Protein AF-A0A7J7K5E9-F1 (afdb_monomer_lite)

Organism: Bugula neritina (NCBI:txid10212)

Foldseek 3Di:
DPPDPDDAAADDPDDPVQKDDDDPPDPQWHQDPVGTIHGNVVVVVVVVVVVVVVVVPDPPPPPPPDDQLQAAPQPRDGAPDWDADPPPRDTHHPVCPDVVVDD

Sequence (103 aa):
MPPKRSRIRYGHGIPIDFMVPALSDAPGAVLTKYGYAVVKKDAEAYVEAAERKSKQAKVELPEIEVPTNFICPICDEVMTDAVKTSCCATHFCDSCKLSSLGF

Secondary structure (DSSP, 8-state):
-------PPB--SS-GGGEEE--TTSTT-EEETTEEEEEHHHHHHHHHHHHHHHHHTT---------GGGB-TTTSSB-SSEEE-TTT--EEEGGGHHHHS--

InterPro domains:
  IPR013083 Zinc finger, RING/FYVE/PHD-type [G3DSA:3.30.40.10] (44-102)

Radius of gyration: 30.26 Å; chains: 1; bounding box: 56×30×76 Å

pLDDT: mean 77.72, std 11.85, range [39.5, 91.44]

Structure (mmCIF, N/CA/C/O backbone):
data_AF-A0A7J7K5E9-F1
#
_entry.id   AF-A0A7J7K5E9-F1
#
loop_
_atom_site.group_PDB
_atom_site.id
_atom_site.type_symbol
_atom_site.label_atom_id
_atom_site.label_alt_id
_atom_site.label_comp_id
_atom_site.label_asym_id
_atom_site.label_entity_id
_atom_site.label_seq_id
_atom_site.pdbx_PDB_ins_code
_atom_site.Cartn_x
_atom_site.Cartn_y
_atom_site.Cartn_z
_atom_site.occupancy
_atom_site.B_iso_or_equiv
_atom_site.auth_seq_id
_atom_site.auth_comp_id
_atom_site.auth_asym_id
_atom_site.auth_atom_id
_atom_site.pdbx_PDB_model_num
ATOM 1 N N . MET A 1 1 ? -1.958 22.441 -11.044 1.00 41.69 1 MET A N 1
ATOM 2 C CA . MET A 1 1 ? -0.607 21.928 -10.724 1.00 41.69 1 MET A CA 1
ATOM 3 C C . MET A 1 1 ? 0.114 21.688 -12.047 1.00 41.69 1 MET A C 1
ATOM 5 O O . MET A 1 1 ? -0.376 20.858 -12.803 1.00 41.69 1 MET A O 1
ATOM 9 N N . PRO A 1 2 ? 1.174 22.429 -12.413 1.00 39.50 2 PRO A N 1
ATOM 10 C CA . PRO A 1 2 ? 1.902 22.130 -13.644 1.00 39.50 2 PRO A CA 1
ATOM 11 C C . PRO A 1 2 ? 2.652 20.792 -13.487 1.00 39.50 2 PRO A C 1
ATOM 13 O O . PRO A 1 2 ? 3.135 20.505 -12.386 1.00 39.50 2 PRO A O 1
ATOM 16 N N . PRO A 1 3 ? 2.744 19.952 -14.535 1.00 48.84 3 PRO A N 1
ATOM 17 C CA . PRO A 1 3 ? 3.468 18.688 -14.455 1.00 48.84 3 PRO A CA 1
ATOM 18 C C . PRO A 1 3 ? 4.940 18.966 -14.123 1.00 48.84 3 PRO A C 1
ATOM 20 O O . PRO A 1 3 ? 5.578 19.826 -14.737 1.00 48.84 3 PRO A O 1
ATOM 23 N N . LYS A 1 4 ? 5.485 18.268 -13.116 1.00 55.19 4 LYS A N 1
ATOM 24 C CA . LYS A 1 4 ? 6.914 18.339 -12.773 1.00 55.19 4 LYS A CA 1
ATOM 25 C C . LYS A 1 4 ? 7.704 17.964 -14.027 1.00 55.19 4 LYS A C 1
ATOM 27 O O . LYS A 1 4 ? 7.637 16.814 -14.445 1.00 55.19 4 LYS A O 1
ATOM 32 N N . ARG A 1 5 ? 8.452 18.911 -14.610 1.00 54.72 5 ARG A N 1
ATOM 33 C CA . ARG A 1 5 ? 9.423 18.627 -15.680 1.00 54.72 5 ARG A CA 1
ATOM 34 C C . ARG A 1 5 ? 10.376 17.544 -15.171 1.00 54.72 5 ARG A C 1
ATOM 36 O O . ARG A 1 5 ? 11.229 17.818 -14.326 1.00 54.72 5 ARG A O 1
ATOM 43 N N . SER A 1 6 ? 10.181 16.310 -15.621 1.00 62.69 6 SER A N 1
ATOM 44 C CA . SER A 1 6 ? 11.038 15.190 -15.267 1.00 62.69 6 SER A CA 1
ATOM 45 C C . SER A 1 6 ? 12.409 15.431 -15.895 1.00 62.69 6 SER A C 1
ATOM 47 O O . SER A 1 6 ? 12.544 15.727 -17.082 1.00 62.69 6 SER A O 1
ATOM 49 N N . ARG A 1 7 ? 13.454 15.383 -15.067 1.00 73.94 7 ARG A N 1
ATOM 50 C CA . ARG A 1 7 ? 14.840 15.461 -15.531 1.00 73.94 7 ARG A CA 1
ATOM 51 C C . ARG A 1 7 ? 15.078 14.220 -16.404 1.00 73.94 7 ARG A C 1
ATOM 53 O O . ARG A 1 7 ? 15.023 13.109 -15.880 1.00 73.94 7 ARG A O 1
ATOM 60 N N . ILE A 1 8 ? 15.271 14.401 -17.714 1.00 78.94 8 ILE A N 1
ATOM 61 C CA . ILE A 1 8 ? 15.471 13.292 -18.663 1.00 78.94 8 ILE A CA 1
ATOM 62 C C . ILE A 1 8 ? 16.680 12.475 -18.201 1.00 78.94 8 ILE A C 1
ATOM 64 O O . ILE A 1 8 ? 17.763 13.025 -17.994 1.00 78.94 8 ILE A O 1
ATOM 68 N N . ARG A 1 9 ? 16.485 11.168 -18.008 1.00 81.38 9 ARG A N 1
ATOM 69 C CA . ARG A 1 9 ? 17.550 10.232 -17.633 1.00 81.38 9 ARG A CA 1
ATOM 70 C C . ARG A 1 9 ? 18.011 9.473 -18.868 1.00 81.38 9 ARG A C 1
ATOM 72 O O . ARG A 1 9 ? 17.171 9.011 -19.628 1.00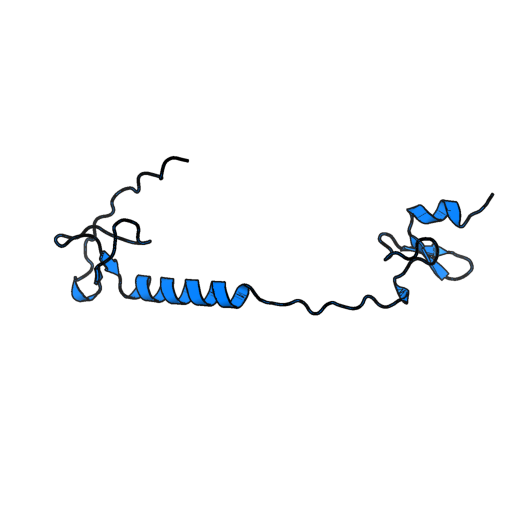 81.38 9 ARG A O 1
ATOM 79 N N . TYR A 1 10 ? 19.319 9.344 -19.056 1.00 84.50 10 TYR A N 1
ATOM 80 C CA . TYR A 1 10 ? 19.914 8.617 -20.178 1.00 84.50 10 TYR A CA 1
ATOM 81 C C . TYR A 1 10 ? 20.342 7.219 -19.728 1.00 84.50 10 TYR A C 1
ATOM 83 O O . TYR A 1 10 ? 20.938 7.064 -18.660 1.00 84.50 10 TYR A O 1
ATOM 91 N N . GLY A 1 11 ? 20.025 6.200 -20.526 1.00 80.00 11 GLY A N 1
ATOM 92 C CA . GLY A 1 11 ? 20.436 4.824 -20.259 1.00 80.00 11 GLY A CA 1
ATOM 93 C C . GLY A 1 11 ? 21.881 4.590 -20.698 1.00 80.00 11 GLY A C 1
ATOM 94 O O . GLY A 1 11 ? 22.152 4.515 -21.893 1.00 80.00 11 GLY A O 1
ATOM 95 N N . HIS A 1 12 ? 22.806 4.450 -19.748 1.00 79.00 12 HIS A N 1
ATOM 96 C CA . HIS A 1 12 ? 24.200 4.080 -20.015 1.00 79.00 12 HIS A CA 1
ATOM 97 C C . HIS A 1 12 ? 24.520 2.727 -19.364 1.00 79.00 12 HIS A C 1
ATOM 99 O O . HIS A 1 12 ? 24.123 2.475 -18.231 1.00 79.00 12 HIS A O 1
ATOM 105 N N . GLY A 1 13 ? 25.236 1.851 -20.076 1.00 82.06 13 GLY A N 1
ATOM 106 C CA . GLY A 1 13 ? 25.792 0.604 -19.526 1.00 82.06 13 GLY A CA 1
ATOM 107 C C . GLY A 1 13 ? 24.849 -0.604 -19.437 1.00 82.06 13 GLY A C 1
ATOM 108 O O . GLY A 1 13 ? 25.330 -1.715 -19.241 1.00 82.06 13 GLY A O 1
ATOM 109 N N . ILE A 1 14 ? 23.537 -0.434 -19.624 1.00 84.75 14 ILE A N 1
ATOM 110 C CA . ILE A 1 14 ? 22.576 -1.549 -19.658 1.00 84.75 14 ILE A CA 1
ATOM 111 C C . ILE A 1 14 ? 22.388 -2.000 -21.118 1.00 84.75 14 ILE A C 1
ATOM 113 O O . ILE A 1 14 ? 22.038 -1.162 -21.956 1.00 84.75 14 ILE A O 1
ATOM 117 N N . PRO A 1 15 ? 22.606 -3.286 -21.457 1.00 88.69 15 PRO A N 1
ATOM 118 C CA . PRO A 1 15 ? 22.400 -3.773 -22.817 1.00 88.69 15 PRO A CA 1
ATOM 119 C C . PRO A 1 15 ? 20.933 -3.670 -23.248 1.00 88.69 15 PRO A C 1
ATOM 121 O O . PRO A 1 15 ? 20.016 -3.822 -22.439 1.00 88.69 15 PRO A O 1
ATOM 124 N N . ILE A 1 16 ? 20.719 -3.453 -24.546 1.00 84.50 16 ILE A N 1
ATOM 125 C CA . ILE A 1 16 ? 19.391 -3.208 -25.131 1.00 84.50 16 ILE A CA 1
ATOM 126 C C . ILE A 1 16 ? 18.455 -4.406 -24.923 1.00 84.50 16 ILE A C 1
ATOM 128 O O . ILE A 1 16 ? 17.268 -4.213 -24.681 1.00 84.50 16 ILE A O 1
ATOM 132 N N . ASP A 1 17 ? 18.986 -5.630 -24.920 1.00 88.44 17 ASP A N 1
ATOM 133 C CA . ASP A 1 17 ? 18.198 -6.854 -24.725 1.00 88.44 17 ASP A CA 1
ATOM 134 C C . ASP A 1 17 ? 17.515 -6.924 -23.352 1.00 88.44 17 ASP A C 1
ATOM 136 O O . ASP A 1 17 ? 16.535 -7.652 -23.180 1.00 88.44 17 ASP A O 1
ATOM 140 N N . PHE A 1 18 ? 17.994 -6.156 -22.370 1.00 89.50 18 PHE A N 1
ATOM 141 C CA . PHE A 1 18 ? 17.390 -6.052 -21.040 1.00 89.50 18 PHE A CA 1
ATOM 142 C C . PHE A 1 18 ? 16.384 -4.902 -20.923 1.00 89.50 18 PHE A C 1
ATOM 144 O O . PHE A 1 18 ? 15.863 -4.664 -19.833 1.00 89.50 18 PHE A O 1
ATOM 151 N N . MET A 1 19 ? 16.097 -4.193 -22.015 1.00 89.69 19 MET A N 1
ATOM 152 C CA . MET A 1 19 ? 15.173 -3.064 -22.044 1.00 89.69 19 MET A CA 1
ATOM 153 C C . MET A 1 19 ? 13.879 -3.392 -22.795 1.00 89.69 19 MET A C 1
ATOM 155 O O . MET A 1 19 ? 13.830 -4.278 -23.648 1.00 89.69 19 MET A O 1
ATOM 159 N N . VAL A 1 20 ? 12.822 -2.656 -22.460 1.00 91.00 20 VAL A N 1
ATOM 160 C CA . VAL A 1 20 ? 11.498 -2.711 -23.090 1.00 91.00 20 VAL A CA 1
ATOM 161 C C . VAL A 1 20 ? 11.104 -1.293 -23.501 1.00 91.00 20 VAL A C 1
ATOM 163 O O . VAL A 1 20 ? 11.269 -0.378 -22.689 1.00 91.00 20 VAL A O 1
ATOM 166 N N . PRO A 1 21 ? 10.596 -1.075 -24.726 1.00 90.62 21 PRO A N 1
ATOM 167 C CA . PRO A 1 21 ? 10.117 0.238 -25.147 1.00 90.62 21 PRO A CA 1
ATOM 168 C C . PRO A 1 21 ? 8.973 0.719 -24.246 1.00 90.62 21 PRO A C 1
ATOM 170 O O . PRO A 1 21 ? 8.078 -0.050 -23.898 1.00 90.62 21 PRO A O 1
ATOM 173 N N . ALA A 1 22 ? 9.005 1.996 -23.873 1.00 89.38 22 ALA A N 1
ATOM 174 C CA . ALA A 1 22 ? 8.035 2.610 -22.972 1.00 89.38 22 ALA A CA 1
ATOM 175 C C . ALA A 1 22 ? 7.732 4.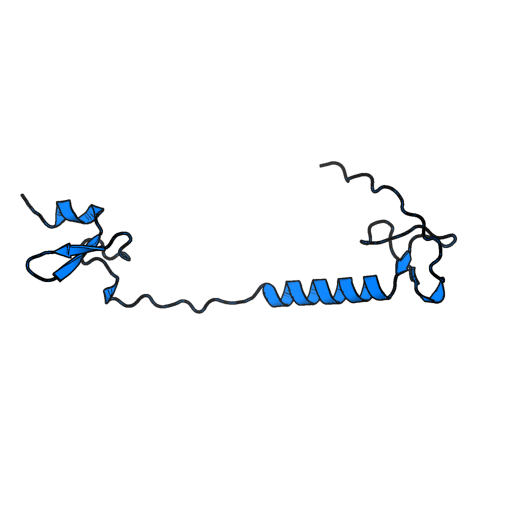059 -23.383 1.00 89.38 22 ALA A C 1
ATOM 177 O O . ALA A 1 22 ? 8.443 4.652 -24.191 1.00 89.38 22 ALA A O 1
ATOM 178 N N . LEU A 1 23 ? 6.675 4.646 -22.815 1.00 88.50 23 LEU A N 1
ATOM 179 C CA . LEU A 1 23 ? 6.396 6.076 -22.975 1.00 88.50 23 LEU A CA 1
ATOM 180 C C . LEU A 1 23 ? 7.326 6.929 -22.099 1.00 88.50 23 LEU A C 1
ATOM 182 O O . LEU A 1 23 ? 7.855 6.456 -21.094 1.00 88.50 23 LEU A O 1
ATOM 186 N N . SER A 1 24 ? 7.469 8.213 -22.443 1.00 85.44 24 SER A N 1
ATOM 187 C CA . SER A 1 24 ? 8.232 9.199 -21.656 1.00 85.44 24 SER A CA 1
ATOM 188 C C . SER A 1 24 ? 7.746 9.337 -20.214 1.00 85.44 24 SER A C 1
ATOM 190 O O . SER A 1 24 ? 8.526 9.671 -19.324 1.00 85.44 24 SER A O 1
ATOM 192 N N . ASP A 1 25 ? 6.458 9.072 -19.999 1.00 85.06 25 ASP A N 1
ATOM 193 C CA . ASP A 1 25 ? 5.781 9.255 -18.717 1.00 85.06 25 ASP A CA 1
ATOM 194 C C . ASP A 1 25 ? 5.789 7.976 -17.870 1.00 85.06 25 ASP A C 1
ATOM 196 O O . ASP A 1 25 ? 5.344 7.987 -16.721 1.00 85.06 25 ASP A O 1
ATOM 200 N N . ALA A 1 26 ? 6.303 6.867 -18.416 1.00 84.81 26 ALA A N 1
ATOM 201 C CA . ALA A 1 26 ? 6.402 5.620 -17.679 1.00 84.81 26 ALA A CA 1
ATOM 202 C C . ALA A 1 26 ? 7.424 5.754 -16.532 1.00 84.81 26 ALA A C 1
ATOM 204 O O . ALA A 1 26 ? 8.513 6.318 -16.709 1.00 84.81 26 ALA A O 1
ATOM 205 N N . PRO A 1 27 ? 7.107 5.234 -15.335 1.00 82.56 27 PRO A N 1
ATOM 206 C CA . PRO A 1 27 ? 8.021 5.292 -14.208 1.00 82.56 27 PRO A CA 1
ATOM 207 C C . PRO A 1 27 ? 9.291 4.496 -14.532 1.00 82.56 27 PRO A C 1
ATOM 209 O O . PRO A 1 27 ? 9.234 3.367 -15.007 1.00 82.56 27 PRO A O 1
ATOM 212 N N . GLY A 1 28 ? 10.451 5.116 -14.312 1.00 84.75 28 GLY A N 1
ATOM 213 C CA . GLY A 1 28 ? 11.740 4.498 -14.634 1.00 84.75 28 GLY A CA 1
ATOM 214 C C . GLY A 1 28 ? 12.153 4.598 -16.106 1.00 84.75 28 GLY A C 1
ATOM 215 O O . GLY A 1 28 ? 13.210 4.074 -16.449 1.00 84.75 28 GLY A O 1
ATOM 216 N N . ALA A 1 29 ? 11.390 5.295 -16.959 1.00 89.88 29 ALA A N 1
ATOM 217 C CA . ALA A 1 29 ? 11.763 5.491 -18.355 1.00 89.88 29 ALA A CA 1
ATOM 218 C C . ALA A 1 29 ? 13.091 6.249 -18.482 1.00 89.88 29 ALA A C 1
ATOM 220 O O . ALA A 1 29 ? 13.293 7.325 -17.905 1.00 89.88 29 ALA A O 1
ATOM 221 N N . VAL A 1 30 ? 13.996 5.678 -19.270 1.00 89.81 30 VAL A N 1
ATOM 222 C CA . VAL A 1 30 ? 15.267 6.281 -19.661 1.00 89.81 30 VAL A CA 1
ATOM 223 C C . VAL A 1 30 ? 15.309 6.468 -21.172 1.00 89.81 30 VAL A C 1
ATOM 225 O O . VAL A 1 30 ? 14.783 5.659 -21.933 1.00 89.81 30 VAL A O 1
ATOM 228 N N . LEU A 1 31 ? 15.937 7.551 -21.617 1.00 89.00 31 LEU A N 1
ATOM 229 C CA . LEU A 1 31 ? 16.170 7.825 -23.024 1.00 89.00 31 LEU A CA 1
ATOM 230 C C . LEU A 1 31 ? 17.332 6.962 -23.526 1.00 89.00 31 LEU A C 1
ATOM 232 O O . LEU A 1 31 ? 18.431 6.969 -22.964 1.00 89.00 31 LEU A O 1
ATOM 236 N N . THR A 1 32 ? 17.084 6.250 -24.615 1.00 87.25 32 THR A N 1
ATOM 237 C CA . THR A 1 32 ? 18.071 5.506 -25.396 1.00 87.25 32 THR A CA 1
ATOM 238 C C . THR A 1 32 ? 18.092 6.028 -26.831 1.00 87.25 32 THR A C 1
ATOM 240 O O . THR A 1 32 ? 17.222 6.799 -27.236 1.00 87.25 32 THR A O 1
ATOM 243 N N . LYS A 1 33 ? 19.057 5.576 -27.641 1.00 85.81 33 LYS A N 1
ATOM 244 C CA . LYS A 1 33 ? 19.144 5.930 -29.072 1.00 85.81 33 LYS A CA 1
ATOM 245 C C . LYS A 1 33 ? 17.891 5.587 -29.894 1.00 85.81 33 LYS A C 1
ATOM 247 O O . LYS A 1 33 ? 17.727 6.130 -30.978 1.00 85.81 33 LYS A O 1
ATOM 252 N N . TYR A 1 34 ? 17.030 4.697 -29.396 1.00 85.12 34 TYR A N 1
ATOM 253 C CA . TYR A 1 34 ? 15.807 4.256 -30.073 1.00 85.12 34 TYR A CA 1
ATOM 254 C C . TYR A 1 34 ? 14.527 4.848 -29.466 1.00 85.12 34 TYR A C 1
ATOM 256 O O . TYR A 1 34 ? 13.435 4.521 -29.919 1.00 85.12 34 TYR A O 1
ATOM 264 N N . GLY A 1 35 ? 14.646 5.709 -28.450 1.00 88.62 35 GLY A N 1
ATOM 265 C CA . GLY A 1 35 ? 13.515 6.289 -27.728 1.00 88.62 35 GLY A CA 1
ATOM 266 C C . GLY A 1 35 ? 13.531 5.963 -26.236 1.00 88.62 35 GLY A C 1
ATOM 267 O O . GLY A 1 35 ? 14.568 5.607 -25.670 1.00 88.62 35 GLY A O 1
ATOM 268 N N . TYR A 1 36 ? 12.382 6.118 -25.581 1.00 90.94 36 TYR A N 1
ATOM 269 C CA . TYR A 1 36 ? 12.231 5.829 -24.157 1.00 90.94 36 TYR A CA 1
ATOM 270 C C . TYR A 1 36 ? 12.077 4.326 -23.916 1.00 90.94 36 TYR A C 1
ATOM 272 O O . TYR A 1 36 ? 11.328 3.640 -24.610 1.00 90.94 36 TYR A O 1
ATOM 280 N N . ALA A 1 37 ? 12.795 3.817 -22.921 1.00 90.88 37 ALA A N 1
ATOM 281 C CA . ALA A 1 37 ? 12.751 2.416 -22.539 1.00 90.88 37 ALA A CA 1
ATOM 282 C C . ALA A 1 37 ? 12.867 2.251 -21.020 1.00 90.88 37 ALA A C 1
ATOM 284 O O . ALA A 1 37 ? 13.434 3.099 -20.334 1.00 90.88 37 ALA A O 1
ATOM 285 N N . VAL A 1 38 ? 12.331 1.152 -20.498 1.00 91.44 38 VAL A N 1
ATOM 286 C CA . VAL A 1 38 ? 12.425 0.743 -19.088 1.00 91.44 38 VAL A CA 1
ATOM 287 C C . VAL A 1 38 ? 13.143 -0.603 -19.023 1.00 91.44 38 VAL A C 1
ATOM 289 O O . VAL A 1 38 ? 13.078 -1.399 -19.960 1.00 91.44 38 VAL A O 1
ATOM 292 N N . VAL A 1 39 ? 13.859 -0.871 -17.934 1.00 90.38 39 VAL A N 1
ATOM 293 C CA . VAL A 1 39 ? 14.521 -2.165 -17.722 1.00 90.38 39 VAL A CA 1
ATOM 294 C C . VAL A 1 39 ? 13.464 -3.248 -17.483 1.00 90.38 39 VAL A C 1
ATOM 296 O O . VAL A 1 39 ? 12.526 -3.035 -16.721 1.00 90.38 39 VAL A O 1
ATOM 299 N N . LYS A 1 40 ? 13.627 -4.433 -18.088 1.00 88.00 40 LYS A N 1
ATOM 300 C CA . LYS A 1 40 ? 12.686 -5.567 -17.966 1.00 88.00 40 LYS A CA 1
ATOM 301 C C . LYS A 1 40 ? 12.319 -5.891 -16.513 1.00 88.00 40 LYS A C 1
ATOM 303 O O . LYS A 1 40 ? 11.142 -5.966 -16.185 1.00 88.00 40 LYS A O 1
ATOM 308 N N . LYS A 1 41 ? 13.325 -5.982 -15.635 1.00 85.69 41 LYS A N 1
ATOM 309 C CA . LYS A 1 41 ? 13.130 -6.245 -14.197 1.00 85.69 41 LYS A CA 1
ATOM 310 C C . LYS A 1 41 ? 12.299 -5.168 -13.499 1.00 85.69 41 LYS A C 1
ATOM 312 O O . LYS A 1 41 ? 11.474 -5.484 -12.650 1.00 85.69 41 LYS A O 1
ATOM 317 N N . ASP A 1 42 ? 12.509 -3.905 -13.864 1.00 83.81 42 ASP A N 1
ATOM 318 C CA . ASP A 1 42 ? 11.750 -2.798 -13.283 1.00 83.81 42 ASP A CA 1
ATOM 319 C C . ASP A 1 42 ? 10.295 -2.841 -13.766 1.00 83.81 42 ASP A C 1
ATOM 321 O O . ASP A 1 42 ? 9.382 -2.654 -12.967 1.00 83.81 42 ASP A O 1
ATOM 325 N N . ALA A 1 43 ? 10.061 -3.157 -15.045 1.00 84.31 43 ALA A N 1
ATOM 326 C CA . ALA A 1 43 ? 8.716 -3.323 -15.595 1.00 84.31 43 ALA A CA 1
ATOM 327 C C . ALA A 1 43 ? 7.925 -4.428 -14.868 1.00 84.31 43 ALA A C 1
ATOM 329 O O . ALA A 1 43 ? 6.783 -4.198 -14.474 1.00 84.31 43 ALA A O 1
ATOM 330 N N . GLU A 1 44 ? 8.545 -5.586 -14.630 1.00 85.62 44 GLU A N 1
ATOM 331 C CA . GLU A 1 44 ? 7.954 -6.689 -13.857 1.00 85.62 44 GLU A CA 1
ATOM 332 C C . GLU A 1 44 ? 7.631 -6.261 -12.418 1.00 85.62 44 GLU A C 1
ATOM 334 O O . GLU A 1 44 ? 6.514 -6.462 -11.939 1.00 85.62 44 GLU A O 1
ATOM 339 N N . ALA A 1 45 ? 8.567 -5.578 -11.753 1.00 86.50 45 ALA A N 1
ATOM 340 C CA . ALA A 1 45 ? 8.360 -5.077 -10.399 1.00 86.50 45 ALA A CA 1
ATOM 341 C C . ALA A 1 45 ? 7.207 -4.060 -10.309 1.00 86.50 45 ALA A C 1
ATOM 343 O O . ALA A 1 45 ? 6.478 -4.043 -9.315 1.00 86.50 45 ALA A O 1
ATOM 344 N N . TYR A 1 46 ? 7.003 -3.225 -11.335 1.00 79.62 46 TYR A N 1
ATOM 345 C CA . TYR A 1 46 ? 5.864 -2.304 -11.379 1.00 79.62 46 TYR A CA 1
ATOM 346 C C . TYR A 1 46 ? 4.524 -3.034 -11.505 1.00 79.62 46 TYR A C 1
ATOM 348 O O . TYR A 1 46 ? 3.564 -2.633 -10.842 1.00 79.62 46 TYR A O 1
ATOM 356 N N . VAL A 1 47 ? 4.457 -4.103 -12.305 1.00 82.19 47 VAL A N 1
ATOM 357 C CA . VAL A 1 47 ? 3.252 -4.940 -12.428 1.00 82.19 47 VAL A CA 1
ATOM 358 C C . VAL A 1 47 ? 2.943 -5.608 -11.090 1.00 82.19 47 VAL A C 1
ATOM 360 O O . VAL A 1 47 ? 1.838 -5.456 -10.572 1.00 82.19 47 VAL A O 1
ATOM 363 N N . GLU A 1 48 ? 3.936 -6.237 -10.459 1.00 80.69 48 GLU A N 1
ATOM 364 C CA . GLU A 1 48 ? 3.758 -6.844 -9.137 1.00 80.69 48 GLU A CA 1
ATOM 365 C C . GLU A 1 48 ? 3.331 -5.824 -8.074 1.00 80.69 48 GLU A C 1
ATOM 367 O O . GLU A 1 48 ? 2.463 -6.098 -7.243 1.00 80.69 48 GLU A O 1
ATOM 372 N N . ALA A 1 49 ? 3.926 -4.629 -8.074 1.00 75.88 49 ALA A N 1
ATOM 373 C CA . ALA A 1 49 ? 3.571 -3.577 -7.129 1.00 75.88 49 ALA A CA 1
ATOM 374 C C . ALA A 1 49 ? 2.126 -3.091 -7.327 1.00 75.88 49 ALA A C 1
ATOM 376 O O . ALA A 1 49 ? 1.439 -2.796 -6.344 1.00 75.88 49 ALA A O 1
ATOM 377 N N . ALA A 1 50 ? 1.653 -3.020 -8.574 1.00 74.81 50 ALA A N 1
ATOM 378 C CA . ALA A 1 50 ? 0.263 -2.702 -8.879 1.00 74.81 50 ALA A CA 1
ATOM 379 C C . ALA A 1 50 ? -0.686 -3.803 -8.373 1.00 74.81 50 ALA A C 1
ATOM 381 O O . ALA A 1 50 ? -1.677 -3.499 -7.704 1.00 74.81 50 ALA A O 1
ATOM 382 N N . GLU A 1 51 ? -0.345 -5.076 -8.588 1.00 75.38 51 GLU A N 1
ATOM 383 C CA . GLU A 1 51 ? -1.130 -6.209 -8.090 1.00 75.38 51 GLU A CA 1
ATOM 384 C C . GLU A 1 51 ? -1.190 -6.253 -6.558 1.00 75.38 51 GLU A C 1
ATOM 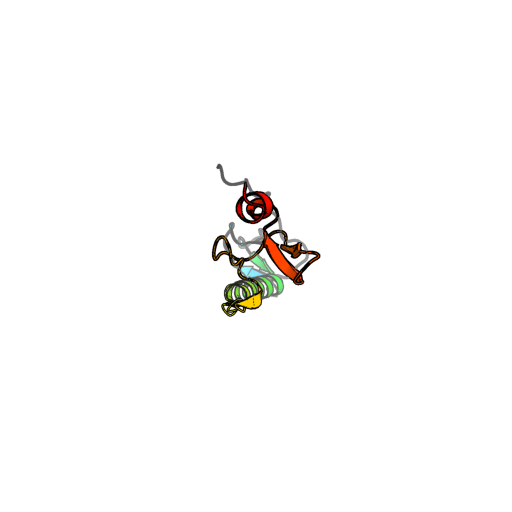386 O O . GLU A 1 51 ? -2.263 -6.446 -5.983 1.00 75.38 51 GLU A O 1
ATOM 391 N N . ARG A 1 52 ? -0.069 -6.022 -5.865 1.00 71.75 52 ARG A N 1
ATOM 392 C CA . ARG A 1 52 ? -0.035 -5.988 -4.392 1.00 71.75 52 ARG A CA 1
ATOM 393 C C . ARG A 1 52 ? -0.911 -4.872 -3.827 1.00 71.75 52 ARG A C 1
ATOM 395 O O . ARG A 1 52 ? -1.660 -5.117 -2.884 1.00 71.75 52 ARG A O 1
ATOM 402 N N . LYS A 1 53 ? -0.878 -3.678 -4.431 1.00 69.38 53 LYS A N 1
ATOM 403 C CA . LYS A 1 53 ? -1.767 -2.568 -4.046 1.00 69.38 53 LYS A CA 1
ATOM 404 C C . LYS A 1 53 ? -3.240 -2.921 -4.239 1.00 69.38 53 LYS A C 1
ATOM 406 O O . LYS A 1 53 ? -4.047 -2.604 -3.372 1.00 69.38 53 LYS A O 1
ATOM 411 N N . SER A 1 54 ? -3.584 -3.605 -5.332 1.00 65.19 54 SER A N 1
ATOM 412 C CA . SER A 1 54 ? -4.967 -4.031 -5.580 1.00 65.19 54 SER A CA 1
ATOM 413 C C . SER A 1 54 ? -5.471 -5.033 -4.533 1.00 65.19 54 SER A C 1
ATOM 415 O O . SER A 1 54 ? -6.606 -4.929 -4.080 1.00 65.19 54 SER A O 1
ATOM 417 N N . LYS A 1 55 ? -4.608 -5.949 -4.072 1.00 61.66 55 LYS A N 1
ATOM 418 C CA . LYS A 1 55 ? -4.943 -6.949 -3.045 1.00 61.66 55 LYS A CA 1
ATOM 419 C C . LYS A 1 55 ? -5.049 -6.348 -1.642 1.00 61.66 55 LYS A C 1
ATOM 421 O O . LYS A 1 55 ? -5.861 -6.803 -0.846 1.00 61.66 55 LYS A O 1
ATOM 426 N N . GLN A 1 56 ? -4.271 -5.309 -1.336 1.00 59.78 56 GLN A N 1
ATOM 427 C CA . GLN A 1 56 ? -4.363 -4.600 -0.054 1.00 59.78 56 GLN A CA 1
ATOM 428 C C . GLN A 1 56 ? -5.636 -3.758 0.096 1.00 59.78 56 GLN A C 1
ATOM 430 O O . GLN A 1 56 ? -6.015 -3.440 1.219 1.00 59.78 56 GLN A O 1
ATOM 435 N N . ALA A 1 57 ? -6.318 -3.417 -1.000 1.00 60.22 57 ALA A N 1
ATOM 436 C CA . ALA A 1 57 ? -7.477 -2.527 -0.971 1.00 60.22 57 ALA A CA 1
ATOM 437 C C . ALA A 1 57 ? -8.761 -3.156 -0.394 1.00 60.22 57 ALA A C 1
ATOM 439 O O . ALA A 1 57 ? -9.780 -2.474 -0.326 1.00 60.22 57 ALA A O 1
ATOM 440 N N . LYS A 1 58 ? -8.749 -4.428 0.025 1.00 58.44 58 LYS A N 1
ATOM 441 C CA . LYS A 1 58 ? -9.954 -5.091 0.532 1.00 58.44 58 LYS A CA 1
ATOM 442 C C . LYS A 1 58 ? -9.669 -6.058 1.678 1.00 58.44 58 LYS A C 1
ATOM 444 O O . LYS A 1 58 ? -9.954 -7.247 1.594 1.00 58.44 58 LYS A O 1
ATOM 449 N N . VAL A 1 59 ? -9.110 -5.544 2.769 1.00 61.53 59 VAL A N 1
ATOM 450 C CA . VAL A 1 59 ? -9.369 -6.161 4.074 1.00 61.53 59 VAL A CA 1
ATOM 451 C C . VAL A 1 59 ? -10.674 -5.540 4.558 1.00 61.53 59 VAL A C 1
ATOM 453 O O . VAL A 1 59 ? -10.668 -4.464 5.148 1.00 61.53 59 VAL A O 1
ATOM 456 N N . GLU A 1 60 ? -11.802 -6.168 4.219 1.00 63.03 60 GLU A N 1
ATOM 457 C CA . GLU A 1 60 ? -13.056 -5.920 4.933 1.00 63.03 60 GLU A CA 1
ATOM 458 C C . GLU A 1 60 ? -12.782 -6.349 6.377 1.00 63.03 60 GLU A C 1
ATOM 460 O O . GLU A 1 60 ? -12.702 -7.543 6.671 1.00 63.03 60 GLU A O 1
ATOM 465 N N . LEU A 1 61 ? -12.508 -5.381 7.262 1.00 67.50 61 LEU A N 1
ATOM 466 C CA . LEU A 1 61 ? -12.539 -5.665 8.690 1.00 67.50 61 LEU A CA 1
ATOM 467 C C . LEU A 1 61 ? -13.944 -6.208 8.965 1.00 67.50 61 LEU A C 1
ATOM 469 O O . LEU A 1 61 ? -14.905 -5.522 8.605 1.00 67.50 61 LEU A O 1
ATOM 473 N N . PRO A 1 62 ? -14.088 -7.413 9.546 1.00 71.50 62 PRO A N 1
ATOM 474 C CA . PRO A 1 62 ? -15.397 -7.859 9.985 1.00 71.50 62 PRO A CA 1
ATOM 475 C C . PRO A 1 62 ? -15.958 -6.779 10.908 1.00 71.50 62 PRO A C 1
ATOM 477 O O . PRO A 1 62 ? -15.232 -6.270 11.766 1.00 71.50 62 PRO A O 1
ATOM 480 N N . GLU A 1 63 ? -17.215 -6.394 10.697 1.00 69.75 63 GLU A N 1
ATOM 481 C CA . GLU A 1 63 ? -17.941 -5.548 11.638 1.00 69.75 63 GLU A CA 1
ATOM 482 C C . GLU A 1 63 ? -17.935 -6.285 12.979 1.00 69.75 63 GLU A C 1
ATOM 484 O O . GLU A 1 63 ? -18.594 -7.308 13.158 1.00 69.75 63 GLU A O 1
ATOM 489 N N . ILE A 1 64 ? -17.074 -5.838 13.894 1.00 74.12 64 ILE A N 1
ATOM 490 C CA . ILE A 1 64 ? -17.019 -6.391 15.239 1.00 74.12 64 ILE A CA 1
ATOM 491 C C . ILE A 1 64 ? -18.264 -5.855 15.933 1.00 74.12 64 ILE A C 1
ATOM 493 O O . ILE A 1 64 ? -18.319 -4.677 16.284 1.00 74.12 64 ILE A O 1
ATOM 497 N N . GLU A 1 65 ? -19.264 -6.713 16.113 1.00 72.69 65 GLU A N 1
ATOM 498 C CA . GLU A 1 65 ? -20.397 -6.412 16.979 1.00 72.69 65 GLU A CA 1
ATOM 499 C C . GLU A 1 65 ? -19.856 -6.149 18.391 1.00 72.69 65 GLU A C 1
ATOM 501 O O . GLU A 1 65 ? -19.317 -7.039 19.055 1.00 72.69 65 GLU A O 1
ATOM 506 N N . VAL A 1 66 ? -19.930 -4.893 18.834 1.00 71.31 66 VAL A N 1
ATOM 507 C CA . VAL A 1 66 ? -19.502 -4.503 20.178 1.00 71.31 66 VAL A CA 1
ATOM 508 C C . VAL A 1 66 ? -20.444 -5.179 21.178 1.00 71.31 66 VAL A C 1
ATOM 510 O O . VAL A 1 66 ? -21.655 -4.963 21.098 1.00 71.31 66 VAL A O 1
ATOM 513 N N . PRO A 1 67 ? -19.944 -5.996 22.124 1.00 76.81 67 PRO A N 1
ATOM 514 C CA . PRO A 1 67 ? -20.827 -6.659 23.067 1.00 76.81 67 PRO A CA 1
ATOM 5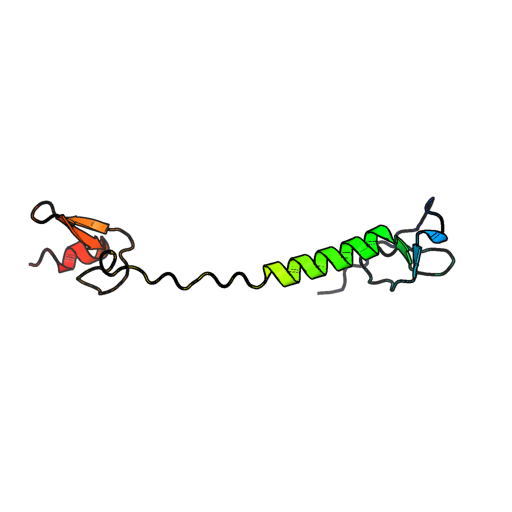15 C C . PRO A 1 67 ? -21.494 -5.627 23.980 1.00 76.81 67 PRO A C 1
ATOM 517 O O . PRO A 1 67 ? -20.881 -4.644 24.401 1.00 76.81 67 PRO A O 1
ATOM 520 N N . THR A 1 68 ? -22.753 -5.889 24.326 1.00 70.38 68 THR A N 1
ATOM 521 C CA . THR A 1 68 ? -23.645 -4.973 25.061 1.00 70.38 68 THR A CA 1
ATOM 522 C C . THR A 1 68 ? -23.114 -4.534 26.428 1.00 70.38 68 THR A C 1
ATOM 524 O O . THR A 1 68 ? -23.511 -3.495 26.941 1.00 70.38 68 THR A O 1
ATOM 527 N N . ASN A 1 69 ? -22.157 -5.271 26.996 1.00 72.88 69 ASN A N 1
ATOM 528 C CA . ASN A 1 69 ? -21.487 -4.931 28.254 1.00 72.88 69 ASN A CA 1
ATOM 529 C C . ASN A 1 69 ? -20.587 -3.680 28.168 1.00 72.88 69 ASN A C 1
ATOM 531 O O . ASN A 1 69 ? -20.130 -3.194 29.201 1.00 72.88 69 ASN A O 1
ATOM 535 N N . PHE A 1 70 ? -20.307 -3.169 26.962 1.00 82.50 70 PHE A N 1
ATOM 536 C CA . PHE A 1 70 ? -19.577 -1.911 26.755 1.00 82.50 70 PHE A CA 1
ATOM 537 C C . PHE A 1 70 ? -20.490 -0.709 26.488 1.00 82.50 70 PHE A C 1
ATOM 539 O O . PHE A 1 70 ? -19.991 0.390 26.237 1.00 82.50 70 PHE A O 1
ATOM 546 N N . ILE A 1 71 ? -21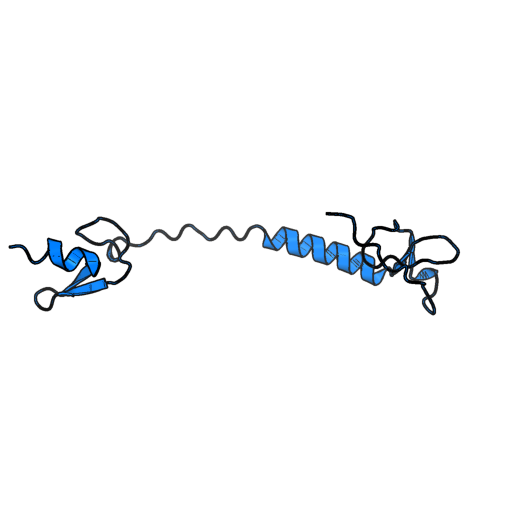.808 -0.903 26.556 1.00 86.69 71 ILE A N 1
ATOM 547 C CA . ILE A 1 71 ? -22.800 0.149 26.357 1.00 86.69 71 ILE A CA 1
ATOM 548 C C . ILE A 1 71 ? -23.076 0.837 27.694 1.00 86.69 71 ILE A C 1
ATOM 550 O O . ILE A 1 71 ? -23.284 0.189 28.721 1.00 86.69 71 ILE A O 1
ATOM 554 N N . CYS A 1 72 ? -23.060 2.166 27.687 1.00 86.31 72 CYS A N 1
ATOM 555 C CA . CYS A 1 72 ? -23.402 2.973 28.844 1.00 86.31 72 CYS A CA 1
ATOM 556 C C . CYS A 1 72 ? -24.918 2.902 29.100 1.00 86.31 72 CYS A C 1
ATOM 558 O O . CYS A 1 72 ? -25.680 3.303 28.224 1.00 86.31 72 CYS A O 1
ATOM 560 N N . PRO A 1 73 ? -25.385 2.520 30.301 1.00 83.88 73 PRO A N 1
ATOM 561 C CA . PRO A 1 73 ? -26.818 2.429 30.606 1.00 83.88 73 PRO A CA 1
ATOM 562 C C . PRO A 1 73 ? -27.534 3.791 30.706 1.00 83.88 73 PRO A C 1
ATOM 564 O O . PRO A 1 73 ? -28.709 3.840 31.055 1.00 83.88 73 PRO A O 1
ATOM 567 N N . ILE A 1 74 ? -26.821 4.902 30.487 1.00 86.38 74 ILE A N 1
ATOM 568 C CA . ILE A 1 74 ? -27.353 6.270 30.585 1.00 86.38 74 ILE A CA 1
ATOM 569 C C . ILE A 1 74 ? -27.570 6.886 29.200 1.00 86.38 74 ILE A C 1
ATOM 571 O O . ILE A 1 74 ? -28.538 7.616 29.006 1.00 86.38 74 ILE A O 1
ATOM 575 N N . CYS A 1 75 ? -26.661 6.633 28.257 1.00 86.12 75 CYS A N 1
ATOM 576 C CA . CYS A 1 75 ? -26.694 7.230 26.920 1.00 86.12 75 CYS A CA 1
ATOM 577 C C . CYS A 1 75 ? -26.809 6.206 25.785 1.00 86.12 75 CYS A C 1
ATOM 579 O O . CYS A 1 75 ? -26.818 6.616 24.634 1.00 86.12 75 CYS A O 1
ATOM 581 N N . ASP A 1 76 ? -26.881 4.904 26.088 1.00 85.56 76 ASP A N 1
ATOM 582 C CA . ASP A 1 76 ? -26.979 3.796 25.123 1.00 85.56 76 ASP A CA 1
ATOM 583 C C . ASP A 1 76 ? -25.882 3.783 24.035 1.00 85.56 76 ASP A C 1
ATOM 585 O O . ASP A 1 76 ? -25.992 3.116 23.007 1.00 85.56 76 ASP A O 1
ATOM 589 N N . GLU A 1 77 ? -24.771 4.473 24.296 1.00 84.62 77 GLU A N 1
ATOM 590 C CA . GLU A 1 77 ? -23.588 4.540 23.438 1.00 84.62 77 GLU A CA 1
ATOM 591 C C . GLU A 1 77 ? -22.419 3.742 24.034 1.00 84.62 77 GLU A C 1
ATOM 593 O O . GLU A 1 77 ? -22.380 3.441 25.233 1.00 84.62 77 GLU A O 1
ATOM 598 N N . VAL A 1 78 ? -21.433 3.407 23.196 1.00 87.75 78 VAL A N 1
ATOM 599 C CA . VAL A 1 78 ? -20.198 2.742 23.637 1.00 87.75 78 VAL A CA 1
ATOM 600 C C . VAL A 1 78 ? -19.424 3.664 24.582 1.00 87.75 78 VAL A C 1
ATOM 602 O O . VAL A 1 78 ? -19.140 4.813 24.252 1.00 87.75 78 VAL A O 1
ATOM 605 N N . MET A 1 79 ? -19.055 3.156 25.759 1.00 85.12 79 MET A N 1
ATOM 606 C CA . MET A 1 79 ? -18.356 3.939 26.780 1.00 85.12 79 MET A CA 1
ATOM 607 C C . MET A 1 79 ? -16.969 4.406 26.306 1.00 85.12 79 MET A C 1
ATOM 609 O O . MET A 1 79 ? -16.093 3.575 26.072 1.00 85.12 79 MET A O 1
ATOM 613 N N . THR A 1 80 ? -16.730 5.721 26.233 1.00 83.62 80 THR A N 1
ATOM 614 C CA . THR A 1 80 ? -15.418 6.285 25.844 1.00 83.62 80 THR A CA 1
ATOM 615 C C . THR A 1 80 ? -14.455 6.484 27.014 1.00 83.62 80 THR A C 1
ATOM 617 O O . THR A 1 80 ? -13.255 6.511 26.788 1.00 83.62 80 THR A O 1
ATOM 620 N N . ASP A 1 81 ? -14.961 6.553 28.251 1.00 80.62 81 ASP A N 1
ATOM 621 C CA . ASP A 1 81 ? -14.177 6.706 29.487 1.00 80.62 81 ASP A CA 1
ATOM 622 C C . ASP A 1 81 ? -14.955 6.100 30.666 1.00 80.62 81 ASP A C 1
ATOM 624 O O . ASP A 1 81 ? -15.667 6.791 31.399 1.00 80.62 81 ASP A O 1
ATOM 628 N N . ALA A 1 82 ? -14.899 4.772 30.802 1.00 83.88 82 ALA A N 1
ATOM 629 C CA . ALA A 1 82 ? -15.727 4.037 31.756 1.00 83.88 82 ALA A CA 1
ATOM 630 C C . ALA A 1 82 ? -15.251 4.226 33.208 1.00 83.88 82 ALA A C 1
ATOM 632 O O . ALA A 1 82 ? -14.170 3.765 33.584 1.00 83.88 82 ALA A O 1
ATOM 633 N N . VAL A 1 83 ? -16.095 4.814 34.058 1.00 83.19 83 VAL A N 1
ATOM 634 C CA . VAL A 1 83 ? -15.837 4.962 35.500 1.00 83.19 83 VAL A CA 1
ATOM 635 C C . VAL A 1 83 ? -16.730 4.030 36.310 1.00 83.19 83 VAL A C 1
ATOM 637 O O . VAL A 1 83 ? -17.885 3.808 35.964 1.00 83.19 83 VAL A O 1
ATOM 640 N N . LYS A 1 84 ? -16.164 3.446 37.374 1.00 80.25 84 LYS A N 1
ATOM 641 C CA . LYS A 1 84 ? -16.839 2.488 38.259 1.00 80.25 84 LYS A CA 1
ATOM 642 C C . LYS A 1 84 ? -17.516 3.201 39.422 1.00 80.25 84 LYS A C 1
ATOM 644 O O . LYS A 1 84 ? -16.886 4.026 40.083 1.00 80.25 84 LYS A O 1
ATOM 649 N N . THR A 1 85 ? -18.739 2.803 39.753 1.00 76.19 85 THR A N 1
ATOM 650 C CA . THR A 1 85 ? -19.333 3.130 41.058 1.00 76.19 85 THR A CA 1
ATOM 651 C C . THR A 1 85 ? -18.750 2.267 42.165 1.00 76.19 85 THR A C 1
ATOM 653 O O . THR A 1 85 ? -18.531 1.067 41.995 1.00 76.19 85 THR A O 1
ATOM 656 N N . SER A 1 86 ? -18.543 2.869 43.337 1.00 75.94 86 SER A N 1
ATOM 657 C CA . SER A 1 86 ? -18.075 2.157 44.531 1.00 75.94 86 SER A CA 1
ATOM 658 C C . SER A 1 86 ? -19.132 1.225 45.136 1.00 75.94 86 SER A C 1
ATOM 660 O O . SER A 1 86 ? -18.765 0.279 45.824 1.00 75.94 86 SER A O 1
ATOM 662 N N . CYS A 1 87 ? -20.425 1.472 44.893 1.00 79.25 87 CYS A N 1
ATOM 663 C CA . CYS A 1 87 ? -21.524 0.727 45.512 1.00 79.25 87 CYS A CA 1
ATOM 664 C C . CYS A 1 87 ? -21.911 -0.561 44.770 1.00 79.25 87 CYS A C 1
ATOM 666 O O . CYS A 1 87 ? -22.251 -1.545 45.420 1.00 79.25 87 CYS A O 1
ATOM 668 N N . CYS A 1 88 ? -21.862 -0.564 43.434 1.00 73.75 88 CYS A N 1
ATOM 669 C CA . CYS A 1 88 ? -22.433 -1.645 42.621 1.00 73.75 88 CYS A CA 1
ATOM 670 C C . CYS A 1 88 ? -21.542 -2.075 41.445 1.00 73.75 88 CYS A C 1
ATOM 672 O O . CYS A 1 88 ? -21.976 -2.884 40.630 1.00 73.75 88 CYS A O 1
ATOM 674 N N . ALA A 1 89 ? -20.320 -1.535 41.334 1.00 74.38 89 ALA A N 1
ATOM 675 C CA . ALA A 1 89 ? -19.394 -1.803 40.229 1.00 74.38 89 ALA A CA 1
ATOM 676 C C . ALA A 1 89 ? -20.024 -1.618 38.831 1.00 74.38 89 ALA A C 1
ATOM 678 O O . ALA A 1 89 ? -19.643 -2.288 37.871 1.00 74.38 89 ALA A O 1
ATOM 679 N N . THR A 1 90 ? -20.984 -0.698 38.713 1.00 78.19 90 THR A N 1
ATOM 680 C CA . THR A 1 90 ? -21.564 -0.318 37.425 1.00 78.19 90 THR A CA 1
ATOM 681 C C . THR A 1 90 ? -20.629 0.640 36.706 1.00 78.19 90 THR A C 1
ATOM 683 O O . THR A 1 90 ? -20.011 1.509 37.329 1.00 78.19 90 THR A O 1
ATOM 686 N N . HIS A 1 91 ? -20.512 0.446 35.396 1.00 83.69 91 HIS A N 1
ATOM 687 C CA . HIS A 1 91 ? -19.673 1.238 34.512 1.00 83.69 91 HIS A CA 1
ATOM 688 C C . HIS A 1 91 ? -20.534 2.168 33.656 1.00 83.69 91 HIS A C 1
ATOM 690 O O . HIS A 1 91 ? -21.568 1.755 33.136 1.00 83.69 91 HIS A O 1
ATOM 696 N N . PHE A 1 92 ? -20.102 3.416 33.516 1.00 85.38 92 PHE A N 1
ATOM 697 C CA . PHE A 1 92 ? -20.724 4.415 32.645 1.00 85.38 92 PHE A CA 1
ATOM 698 C C . PHE A 1 92 ? -19.695 5.462 32.217 1.00 85.38 92 PHE A C 1
ATOM 700 O O . PHE A 1 92 ? -18.607 5.544 32.794 1.00 85.38 92 PHE A O 1
ATOM 707 N N . CYS A 1 93 ? -20.035 6.259 31.202 1.00 88.62 93 CYS A N 1
ATOM 708 C CA . CYS A 1 93 ? -19.182 7.338 30.707 1.00 88.62 93 CYS A CA 1
ATOM 709 C C . CYS A 1 93 ? -18.905 8.381 31.797 1.00 88.62 93 CYS A C 1
ATOM 711 O O . CYS A 1 93 ? -19.800 8.736 32.566 1.00 88.62 93 CYS A O 1
ATOM 713 N N . ASP A 1 94 ? -17.691 8.935 31.815 1.00 84.50 94 ASP A N 1
ATOM 714 C CA . ASP A 1 94 ? -17.306 10.021 32.723 1.00 84.50 94 ASP A CA 1
ATOM 715 C C . ASP A 1 94 ? -18.268 11.223 32.636 1.00 84.50 94 ASP A C 1
ATOM 717 O O . ASP A 1 94 ? -18.774 11.716 33.645 1.00 84.50 94 ASP A O 1
ATOM 721 N N . SER A 1 95 ? -18.642 11.609 31.416 1.00 82.62 95 SER A N 1
ATOM 722 C CA . SER A 1 95 ? -19.618 12.673 31.153 1.00 82.62 95 SER A CA 1
ATOM 723 C C . SER A 1 95 ? -21.011 12.390 31.730 1.00 82.62 95 SER A C 1
ATOM 725 O O . SER A 1 95 ? -21.724 13.319 32.109 1.00 82.62 95 SER A O 1
ATOM 727 N N . CYS A 1 96 ? -21.392 11.118 31.857 1.00 82.94 96 CYS A N 1
ATOM 728 C CA . CYS A 1 96 ? -22.687 10.693 32.385 1.00 82.94 96 CYS A CA 1
ATOM 729 C C . CYS A 1 96 ? -22.718 10.594 33.922 1.00 82.94 96 CYS A C 1
ATOM 731 O O . CYS A 1 96 ? -23.775 10.317 34.497 1.00 82.94 96 CYS A O 1
ATOM 733 N N . LYS A 1 97 ? -21.599 10.858 34.619 1.00 75.31 97 LYS A N 1
ATOM 734 C CA . LYS A 1 97 ? -21.549 10.865 36.094 1.00 75.31 97 LYS A CA 1
ATOM 735 C C . LYS A 1 97 ? -22.588 11.811 36.700 1.00 75.31 97 LYS A C 1
ATOM 737 O O . LYS A 1 97 ? -23.258 11.439 37.662 1.00 75.31 97 LYS A O 1
ATOM 742 N N . LEU A 1 98 ? -22.759 13.000 36.116 1.00 69.12 98 LEU A N 1
ATOM 743 C CA . LEU A 1 98 ? -23.652 14.046 36.633 1.00 69.12 98 LEU A CA 1
ATOM 744 C C . LEU A 1 98 ? -25.139 13.681 36.520 1.00 69.12 98 LEU A C 1
ATOM 746 O O . LEU A 1 98 ? -25.905 14.009 37.416 1.00 69.12 98 LEU A O 1
ATOM 750 N N . SER A 1 99 ? -25.547 12.958 35.473 1.00 61.38 99 SER A N 1
ATOM 751 C CA . SER A 1 99 ? -26.925 12.460 35.335 1.00 61.38 99 SER A CA 1
ATOM 752 C C . SER A 1 99 ? -27.252 11.319 36.302 1.00 61.38 99 SER A C 1
ATOM 754 O O . SER A 1 99 ? -28.403 11.170 36.696 1.00 61.38 99 SER A O 1
ATOM 756 N N . SER A 1 100 ? -26.259 10.509 36.690 1.00 58.38 100 SER A N 1
ATOM 757 C CA . SER A 1 100 ? -26.462 9.365 37.597 1.00 58.38 100 SER A CA 1
ATOM 758 C C . SER A 1 100 ? -26.436 9.713 39.089 1.00 58.38 100 SER A C 1
ATOM 760 O O . SER A 1 100 ? -26.983 8.969 39.898 1.00 58.38 100 SER A O 1
ATOM 762 N N . LEU A 1 101 ? -25.804 10.830 39.466 1.00 60.94 101 LEU A N 1
ATOM 763 C CA . LEU A 1 101 ? -25.637 11.276 40.856 1.00 60.94 101 LEU A CA 1
ATOM 764 C C . LEU A 1 101 ? -26.688 12.325 41.244 1.00 60.94 101 LEU A C 1
ATOM 766 O O . LEU A 1 101 ? -26.344 13.320 41.871 1.00 60.94 101 LEU A O 1
ATOM 770 N N . GLY A 1 102 ? -27.941 12.104 40.831 1.00 55.44 102 GLY A N 1
ATOM 771 C CA . GLY A 1 102 ? -29.056 13.046 40.946 1.00 55.44 102 GLY A CA 1
ATOM 772 C C . GLY A 1 102 ? -29.037 13.940 42.194 1.00 55.44 102 GLY A C 1
ATOM 773 O O . GLY A 1 102 ? -28.920 13.456 43.321 1.00 55.44 102 GLY A O 1
ATOM 774 N N . PHE A 1 10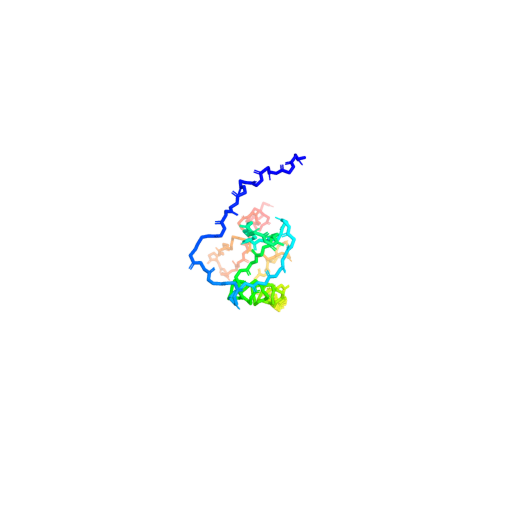3 ? -29.182 15.244 41.956 1.00 42.56 103 PHE A N 1
ATOM 775 C CA . PHE A 1 103 ? -29.996 16.083 42.833 1.00 42.56 103 PHE A CA 1
ATOM 776 C C . PHE A 1 103 ? -31.471 15.754 42.597 1.00 42.56 103 PHE A C 1
ATOM 778 O O . PHE A 1 103 ? -31.824 15.506 41.420 1.00 42.56 103 PHE A O 1
#